Protein AF-A0A1V5KD71-F1 (afdb_monomer_lite)

Foldseek 3Di:
DVVLQVVCVVQLVVCVVVPPDLLCSSVVSCVVVVVVVCVVVVVVVVVVCVVVVVPVVLVDQWDDDPDCPVPDDGDGPPSVVVVVVVVVVVVVVSVLVSVLSSVLSVPPPCNVLSVLCSVLVCLVVVLVVCVVVVVCVPPDPVVVVVSVVVNVVSVVVNVVSVVVVVVVPPPDD

Secondary structure (DSSP, 8-state):
-HHHHHHTHHHHHHHHHTT--GGGTTHHHHHHHHHHHHHHHHHHHHHHHHHTTGGGGGT-SB---SS--TT---PBP-HHHHHHHHHHHHHHHHHHHHHHHHHHHT-GGGHHHHHHHHHHHHHHHHHHHHHHTTTTTTS-HHHHHHHHHHHHHHHHHHHHHHHHHHHHTS---

Structure (mmCIF, N/CA/C/O backbone):
data_AF-A0A1V5KD71-F1
#
_entry.id   AF-A0A1V5KD71-F1
#
loop_
_atom_site.group_PDB
_atom_site.id
_atom_site.type_symbol
_atom_site.label_atom_id
_atom_site.label_alt_id
_atom_site.label_comp_id
_atom_site.label_asym_id
_atom_site.label_entity_id
_atom_site.label_seq_id
_atom_site.pdbx_PDB_ins_code
_atom_site.Cartn_x
_atom_site.Cartn_y
_atom_site.Cartn_z
_atom_site.occupancy
_atom_site.B_iso_or_equiv
_atom_site.auth_seq_id
_atom_site.auth_comp_id
_atom_site.auth_asym_id
_atom_site.auth_atom_id
_atom_site.pdbx_PDB_model_num
ATOM 1 N N . MET A 1 1 ? 7.264 -4.092 -1.557 1.00 57.47 1 MET A N 1
ATOM 2 C CA . MET A 1 1 ? 6.473 -4.127 -2.808 1.00 57.47 1 MET A CA 1
ATOM 3 C C . MET A 1 1 ? 7.300 -3.727 -4.033 1.00 57.47 1 MET A C 1
ATOM 5 O O . MET A 1 1 ? 7.241 -4.463 -5.004 1.00 57.47 1 MET A O 1
ATOM 9 N N . ALA A 1 2 ? 8.135 -2.676 -3.971 1.00 61.03 2 ALA A N 1
ATOM 10 C CA . ALA A 1 2 ? 9.065 -2.309 -5.056 1.00 61.03 2 ALA A CA 1
ATOM 11 C C . ALA A 1 2 ? 9.905 -3.493 -5.588 1.00 61.03 2 ALA A C 1
ATOM 13 O O . ALA A 1 2 ? 9.909 -3.753 -6.786 1.00 61.03 2 ALA A O 1
ATOM 14 N N . TYR A 1 3 ? 10.512 -4.288 -4.694 1.00 64.06 3 TYR A N 1
ATOM 15 C CA . TYR A 1 3 ? 11.230 -5.513 -5.074 1.00 64.06 3 TYR A CA 1
ATOM 16 C C . TYR A 1 3 ? 10.337 -6.539 -5.795 1.00 64.06 3 TYR A C 1
ATOM 18 O O . TYR A 1 3 ? 10.731 -7.086 -6.813 1.00 64.06 3 TYR A O 1
ATOM 26 N N . GLY A 1 4 ? 9.107 -6.759 -5.316 1.00 63.59 4 GLY A N 1
ATOM 27 C CA . GLY A 1 4 ? 8.163 -7.691 -5.942 1.00 63.59 4 GLY A CA 1
ATOM 28 C C . GLY A 1 4 ? 7.724 -7.254 -7.342 1.00 63.59 4 GLY A C 1
ATOM 29 O O . GLY A 1 4 ? 7.540 -8.094 -8.215 1.00 63.59 4 GLY A O 1
ATOM 30 N N . MET A 1 5 ? 7.606 -5.946 -7.585 1.00 66.38 5 MET A N 1
ATOM 31 C CA . MET A 1 5 ? 7.292 -5.436 -8.922 1.00 66.38 5 MET A CA 1
ATOM 32 C C . MET A 1 5 ? 8.463 -5.558 -9.898 1.00 66.38 5 MET A C 1
ATOM 34 O O . MET A 1 5 ? 8.219 -5.843 -11.065 1.00 66.38 5 MET A O 1
ATOM 38 N N . SER A 1 6 ? 9.703 -5.395 -9.423 1.00 67.69 6 SER A N 1
ATOM 39 C CA . SER A 1 6 ? 10.912 -5.618 -10.227 1.00 67.69 6 SER A CA 1
ATOM 40 C C . SER A 1 6 ? 11.144 -7.110 -10.503 1.00 67.69 6 SER A C 1
ATOM 42 O O . SER A 1 6 ? 11.369 -7.505 -11.641 1.00 67.69 6 SER A O 1
ATOM 44 N N . ALA A 1 7 ? 10.977 -7.975 -9.499 1.00 68.62 7 ALA A N 1
ATOM 45 C CA . ALA A 1 7 ? 11.096 -9.425 -9.662 1.00 68.62 7 ALA A CA 1
ATOM 46 C C . ALA A 1 7 ? 9.993 -10.030 -10.558 1.00 68.62 7 ALA A C 1
ATOM 48 O O . ALA A 1 7 ? 10.181 -11.099 -11.133 1.00 68.62 7 ALA A O 1
ATOM 49 N N . GLY A 1 8 ? 8.846 -9.354 -10.692 1.00 64.19 8 GLY A N 1
ATOM 50 C CA . GLY A 1 8 ? 7.729 -9.762 -11.550 1.00 64.19 8 GLY A CA 1
ATOM 51 C C . GLY A 1 8 ? 7.883 -9.401 -13.034 1.00 64.19 8 GLY A C 1
ATOM 52 O O . GLY A 1 8 ? 6.997 -9.721 -13.827 1.00 64.19 8 GLY A O 1
ATOM 53 N N . GLU A 1 9 ? 8.976 -8.753 -13.438 1.00 70.31 9 GLU A N 1
ATOM 54 C CA . GLU A 1 9 ? 9.219 -8.334 -14.825 1.00 70.31 9 GLU A CA 1
ATOM 55 C C . GLU A 1 9 ? 9.176 -9.484 -15.862 1.00 70.31 9 GLU A C 1
ATOM 57 O O . GLU A 1 9 ? 8.546 -9.299 -16.908 1.00 70.31 9 GLU A O 1
ATOM 62 N N . PRO A 1 10 ? 9.675 -10.709 -15.581 1.00 76.06 10 PRO A N 1
ATOM 63 C CA . PRO A 1 10 ? 9.546 -11.850 -16.499 1.00 76.06 10 PRO A CA 1
ATOM 64 C C . PRO A 1 10 ? 8.090 -12.241 -16.811 1.00 76.06 10 PRO A C 1
ATOM 66 O O . PRO A 1 10 ? 7.789 -12.741 -17.900 1.00 76.06 10 PRO A O 1
ATOM 69 N N . ILE A 1 11 ? 7.168 -11.989 -15.874 1.00 68.00 11 ILE A N 1
ATOM 70 C CA . ILE A 1 11 ? 5.732 -12.260 -16.038 1.00 68.00 11 ILE A CA 1
ATOM 71 C C . ILE A 1 11 ? 5.119 -11.248 -17.016 1.00 68.00 11 ILE A C 1
ATOM 73 O O . ILE A 1 11 ? 4.325 -11.623 -17.877 1.00 68.00 11 ILE A O 1
ATOM 77 N N . SER A 1 12 ? 5.542 -9.983 -16.935 1.00 65.00 12 SER A N 1
ATOM 78 C CA . SER A 1 12 ? 5.122 -8.917 -17.856 1.00 65.00 12 SER A CA 1
ATOM 79 C C . SER A 1 12 ? 5.592 -9.184 -19.294 1.00 65.00 12 SER A C 1
ATOM 81 O O . SER A 1 12 ? 4.809 -9.094 -20.242 1.00 65.00 12 SER A O 1
ATOM 83 N N . VAL A 1 13 ? 6.849 -9.616 -19.459 1.00 68.75 13 VAL A N 1
ATOM 84 C CA . VAL A 1 13 ? 7.425 -9.989 -20.767 1.00 68.75 13 VAL A CA 1
ATOM 85 C C . VAL A 1 13 ? 6.713 -11.203 -21.370 1.00 68.75 13 VAL A C 1
ATOM 87 O O . VAL A 1 13 ? 6.451 -11.246 -22.573 1.00 68.75 13 VAL A O 1
ATOM 90 N N . SER A 1 14 ? 6.341 -12.176 -20.537 1.00 69.94 14 SER A N 1
ATOM 91 C CA . SER A 1 14 ? 5.562 -13.333 -20.985 1.00 69.94 14 SER A CA 1
ATOM 92 C C . SER A 1 14 ? 4.157 -12.923 -21.435 1.00 69.94 14 SER A C 1
ATOM 94 O O . SER A 1 14 ? 3.706 -13.369 -22.485 1.00 69.94 14 SER A O 1
ATOM 96 N N . ALA A 1 15 ? 3.487 -12.022 -20.710 1.00 65.50 15 ALA A N 1
ATOM 97 C CA . ALA A 1 15 ? 2.169 -11.511 -21.091 1.00 65.50 15 ALA A CA 1
ATOM 98 C C . ALA A 1 15 ? 2.187 -10.768 -22.443 1.00 65.50 15 ALA A C 1
ATOM 100 O O . ALA A 1 15 ? 1.285 -10.970 -23.257 1.00 65.50 1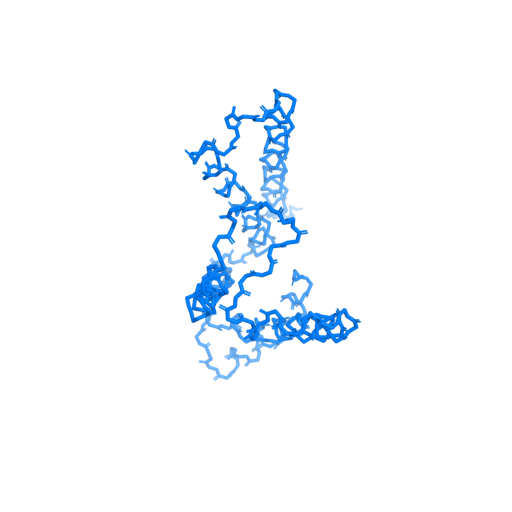5 ALA A O 1
ATOM 101 N N . LEU A 1 16 ? 3.238 -9.984 -22.723 1.00 66.75 16 LEU A N 1
ATOM 102 C CA . LEU A 1 16 ? 3.465 -9.376 -24.045 1.00 66.75 16 LEU A CA 1
ATOM 103 C C . LEU A 1 16 ? 3.573 -10.432 -25.151 1.00 66.75 16 LEU A C 1
ATOM 105 O O . LEU A 1 16 ? 2.964 -10.291 -26.209 1.00 66.75 16 LEU A O 1
ATOM 109 N N . LYS A 1 17 ? 4.316 -11.515 -24.893 1.00 68.06 17 LYS A N 1
ATOM 110 C CA . LYS A 1 17 ? 4.528 -12.603 -25.859 1.00 68.06 17 LYS A CA 1
ATOM 111 C C . LYS A 1 17 ? 3.235 -13.347 -26.219 1.00 68.06 17 LYS A C 1
ATOM 113 O O . LYS A 1 17 ? 3.118 -13.839 -27.336 1.00 68.06 17 LYS A O 1
ATOM 118 N N . TYR A 1 18 ? 2.265 -13.396 -25.305 1.00 72.25 18 TYR A N 1
ATOM 119 C CA . TYR A 1 18 ? 0.944 -13.999 -25.527 1.00 72.25 18 TYR A CA 1
ATOM 120 C C . TYR A 1 18 ? -0.119 -13.004 -26.036 1.00 72.25 18 TYR A C 1
ATOM 122 O O . TYR A 1 18 ? -1.299 -13.344 -26.080 1.00 72.25 18 TYR A O 1
ATOM 130 N N . GLY A 1 19 ? 0.277 -11.793 -26.452 1.00 66.31 19 GLY A N 1
ATOM 131 C CA . GLY A 1 19 ? -0.613 -10.837 -27.121 1.00 66.31 19 GLY A CA 1
ATOM 132 C C . GLY A 1 19 ? -1.386 -9.897 -26.192 1.00 66.31 19 GLY A C 1
ATOM 133 O O . GLY A 1 19 ? -2.351 -9.270 -26.629 1.00 66.31 19 GLY A O 1
ATOM 134 N N . ALA A 1 20 ? -0.988 -9.763 -24.922 1.00 62.94 20 ALA A N 1
ATOM 135 C CA . ALA A 1 20 ? -1.567 -8.743 -24.051 1.00 62.94 20 ALA A CA 1
ATOM 136 C C . ALA A 1 20 ? -1.190 -7.336 -24.547 1.00 62.94 20 ALA A C 1
ATOM 138 O O . ALA A 1 20 ? -0.028 -7.058 -24.843 1.00 62.94 20 ALA A O 1
ATOM 139 N N . ASN A 1 21 ? -2.172 -6.432 -24.606 1.00 60.59 21 ASN A N 1
ATOM 140 C CA . ASN A 1 21 ? -1.938 -5.034 -24.971 1.00 60.59 21 ASN A CA 1
ATOM 141 C C . ASN A 1 21 ? -0.932 -4.404 -23.988 1.00 60.59 21 ASN A C 1
ATOM 143 O O . ASN A 1 21 ? -1.029 -4.657 -22.786 1.00 60.59 21 ASN A O 1
ATOM 147 N N . GLY A 1 22 ? 0.008 -3.583 -24.472 1.00 61.16 22 GLY A N 1
ATOM 148 C CA . GLY A 1 22 ? 1.172 -3.113 -23.700 1.00 61.16 22 GLY A CA 1
ATOM 149 C C . GLY A 1 22 ? 0.830 -2.479 -22.345 1.00 61.16 22 GLY A C 1
ATOM 150 O O . GLY A 1 22 ? 1.569 -2.653 -21.379 1.00 61.16 22 GLY A O 1
ATOM 151 N N . ILE A 1 23 ? -0.346 -1.857 -22.248 1.00 60.56 23 ILE A N 1
ATOM 152 C CA . ILE A 1 23 ? -0.887 -1.203 -21.047 1.00 60.56 23 ILE A CA 1
ATOM 153 C C . ILE A 1 23 ? -1.251 -2.216 -19.938 1.00 60.56 23 ILE A C 1
ATOM 155 O O . ILE A 1 23 ? -1.151 -1.920 -18.749 1.00 60.56 23 ILE A O 1
ATOM 159 N N . TRP A 1 24 ? -1.651 -3.438 -20.303 1.00 64.12 24 TRP A N 1
ATOM 160 C CA . TRP A 1 24 ? -2.158 -4.457 -19.370 1.00 64.12 24 TRP A CA 1
ATOM 161 C C . TRP A 1 24 ? -1.088 -5.422 -18.855 1.00 64.12 24 TRP A C 1
ATOM 163 O O . TRP A 1 24 ? -1.345 -6.223 -17.957 1.00 64.12 24 TRP A O 1
ATOM 173 N N . THR A 1 25 ? 0.122 -5.342 -19.396 1.00 64.75 25 THR A N 1
ATOM 174 C CA . THR A 1 25 ? 1.222 -6.289 -19.140 1.00 64.75 25 THR A CA 1
ATOM 175 C C . THR A 1 25 ? 1.734 -6.240 -17.703 1.00 64.75 25 THR A C 1
ATOM 177 O O . THR A 1 25 ? 2.245 -7.228 -17.181 1.00 64.75 25 THR A O 1
ATOM 180 N N . GLY A 1 26 ? 1.502 -5.122 -17.014 1.00 65.94 26 GLY A N 1
ATOM 181 C CA . GLY A 1 26 ? 1.793 -4.979 -15.596 1.00 65.94 26 GLY A CA 1
ATOM 182 C C . GLY A 1 26 ? 0.712 -5.526 -14.650 1.00 65.94 26 GLY A C 1
ATOM 183 O O . GLY A 1 26 ? 0.979 -5.666 -13.460 1.00 65.94 26 GLY A O 1
ATOM 184 N N . LEU A 1 27 ? -0.494 -5.877 -15.105 1.00 71.44 27 LEU A N 1
ATOM 185 C CA . LEU A 1 27 ? -1.516 -6.429 -14.199 1.00 71.44 27 LEU A CA 1
ATOM 186 C C . LEU A 1 27 ? -1.176 -7.829 -13.652 1.00 71.44 27 LEU A C 1
ATOM 188 O O . LEU A 1 27 ? -1.373 -8.054 -12.456 1.00 71.44 27 LEU A O 1
ATOM 192 N N . PRO A 1 28 ? -0.620 -8.765 -14.446 1.00 73.38 28 PRO A N 1
ATOM 193 C CA . PRO A 1 28 ? -0.255 -10.093 -13.957 1.00 73.38 28 PRO A CA 1
ATOM 194 C C . PRO A 1 28 ? 0.763 -10.086 -12.806 1.00 73.38 28 PRO A C 1
ATOM 196 O O . PRO A 1 28 ? 0.632 -10.888 -11.880 1.00 73.38 28 PRO A O 1
ATOM 199 N N . LYS A 1 29 ? 1.738 -9.158 -12.799 1.00 73.50 29 LYS A N 1
ATOM 200 C CA . LYS A 1 29 ? 2.694 -9.030 -11.677 1.00 73.50 29 LYS A CA 1
ATOM 201 C C . LYS A 1 29 ? 1.991 -8.650 -10.369 1.00 73.50 29 LYS A C 1
ATOM 203 O O . LYS A 1 29 ? 2.370 -9.151 -9.312 1.00 73.50 29 LYS A O 1
ATOM 208 N N . LEU A 1 30 ? 0.947 -7.815 -10.431 1.00 75.19 30 LEU A N 1
ATOM 209 C CA . LEU A 1 30 ? 0.195 -7.402 -9.245 1.00 75.19 30 LEU A CA 1
ATOM 210 C C . LEU A 1 30 ? -0.500 -8.590 -8.584 1.00 75.19 30 LEU A C 1
ATOM 212 O O . LEU A 1 30 ? -0.464 -8.687 -7.364 1.00 75.19 30 LEU A O 1
ATOM 216 N N . ILE A 1 31 ? -1.065 -9.519 -9.363 1.00 79.62 31 ILE A N 1
ATOM 217 C CA . ILE A 1 31 ? -1.765 -10.694 -8.820 1.00 79.62 31 ILE A CA 1
ATOM 218 C C . ILE A 1 31 ? -0.825 -11.507 -7.926 1.00 79.62 31 ILE A C 1
ATOM 220 O O . ILE A 1 31 ? -1.173 -11.818 -6.792 1.00 79.62 31 ILE A O 1
ATOM 224 N N . VAL A 1 32 ? 0.385 -11.805 -8.405 1.00 78.12 32 VAL A N 1
ATOM 225 C CA . VAL A 1 32 ? 1.353 -12.634 -7.669 1.00 78.12 32 VAL A CA 1
ATOM 226 C C . VAL A 1 32 ? 1.892 -11.907 -6.436 1.00 78.12 32 VAL A C 1
ATOM 228 O O . VAL A 1 32 ? 1.928 -12.472 -5.342 1.00 78.12 32 VAL A O 1
ATOM 231 N N . VAL A 1 33 ? 2.276 -10.636 -6.585 1.00 79.88 33 VAL A N 1
ATOM 232 C CA . VAL A 1 33 ? 2.835 -9.837 -5.482 1.00 79.88 33 VAL A CA 1
ATOM 233 C C . VAL A 1 33 ? 1.795 -9.601 -4.386 1.00 79.88 33 VAL A C 1
ATOM 235 O O . VAL A 1 33 ? 2.106 -9.714 -3.198 1.00 79.88 33 VAL A O 1
ATOM 238 N N . LEU A 1 34 ? 0.555 -9.293 -4.770 1.00 79.75 34 LEU A N 1
ATOM 239 C CA . LEU A 1 34 ? -0.530 -9.029 -3.829 1.00 79.75 34 LEU A CA 1
ATOM 240 C C . LEU A 1 34 ? -1.042 -10.321 -3.197 1.00 79.75 34 LEU A C 1
ATOM 242 O O . LEU A 1 34 ? -1.321 -10.310 -2.002 1.00 79.75 34 LEU A O 1
ATOM 246 N N . ALA A 1 35 ? -1.076 -11.438 -3.931 1.00 81.88 35 ALA A N 1
ATOM 247 C CA . ALA A 1 35 ? -1.378 -12.744 -3.353 1.00 81.88 35 ALA A CA 1
ATOM 248 C C . ALA A 1 35 ? -0.360 -13.124 -2.269 1.00 81.88 35 ALA A C 1
ATOM 250 O O . ALA A 1 35 ? -0.771 -13.503 -1.178 1.00 81.88 35 ALA A O 1
ATOM 251 N N . GLY A 1 36 ? 0.945 -12.946 -2.511 1.00 82.19 36 GLY A N 1
ATOM 252 C CA . GLY A 1 36 ? 1.978 -13.233 -1.506 1.00 82.19 36 GLY A CA 1
ATOM 253 C C . GLY A 1 36 ? 1.901 -12.333 -0.262 1.00 82.19 36 GLY A C 1
ATOM 254 O O . GLY A 1 36 ? 2.078 -12.795 0.871 1.00 82.19 36 GLY A O 1
ATOM 255 N N . GLY A 1 37 ? 1.594 -11.045 -0.455 1.00 81.56 37 GLY A N 1
ATOM 256 C CA . GLY A 1 37 ? 1.337 -10.122 0.655 1.00 81.56 37 GLY A CA 1
ATOM 257 C C . GLY A 1 37 ? 0.083 -10.505 1.445 1.00 81.56 37 GLY A C 1
ATOM 258 O O . GLY A 1 37 ? 0.110 -10.544 2.677 1.00 81.56 37 GLY A O 1
ATOM 259 N N . PHE A 1 38 ? -0.993 -10.850 0.736 1.00 85.44 38 PHE A N 1
ATOM 260 C CA . PHE A 1 38 ? -2.248 -11.297 1.326 1.00 85.44 38 PHE A CA 1
ATOM 261 C C . PHE A 1 38 ? -2.071 -12.587 2.121 1.00 85.44 38 PHE A C 1
ATOM 263 O O . PHE A 1 38 ? -2.486 -12.617 3.270 1.00 85.44 38 PHE A O 1
ATOM 270 N N . THR A 1 39 ? -1.441 -13.629 1.573 1.00 86.56 39 THR A N 1
ATOM 271 C CA . THR A 1 39 ? -1.293 -14.919 2.265 1.00 86.56 39 THR A CA 1
ATOM 272 C C . THR A 1 39 ? -0.515 -14.769 3.562 1.00 86.56 39 THR A C 1
ATOM 274 O O . THR A 1 39 ? -0.947 -15.270 4.596 1.00 86.56 39 THR A O 1
ATOM 277 N N . THR A 1 40 ? 0.594 -14.029 3.540 1.00 86.69 40 THR A N 1
ATOM 278 C CA . THR A 1 40 ? 1.419 -13.812 4.736 1.00 86.69 40 THR A CA 1
ATOM 279 C C . THR A 1 40 ? 0.644 -13.045 5.805 1.00 86.69 40 THR A C 1
ATOM 281 O O . THR A 1 40 ? 0.603 -13.461 6.964 1.00 86.69 40 THR A O 1
ATOM 284 N N . ASN A 1 41 ? -0.028 -11.957 5.415 1.00 86.44 41 ASN A N 1
ATOM 285 C CA . ASN A 1 41 ? -0.811 -11.149 6.344 1.00 86.44 41 ASN A CA 1
ATOM 286 C C . ASN A 1 41 ? -2.043 -11.906 6.862 1.00 86.44 41 ASN A C 1
ATOM 288 O O . ASN A 1 41 ? -2.336 -11.869 8.050 1.00 86.44 41 ASN A O 1
ATOM 292 N N . PHE A 1 42 ? -2.735 -12.642 5.993 1.00 87.94 42 PHE A N 1
ATOM 293 C CA . PHE A 1 42 ? -3.905 -13.442 6.338 1.00 87.94 42 PHE A CA 1
ATOM 294 C C . PHE A 1 42 ? -3.551 -14.543 7.332 1.00 87.94 42 PHE A C 1
ATOM 296 O O . PHE A 1 42 ? -4.219 -14.664 8.355 1.00 87.94 42 PHE A O 1
ATOM 303 N N . LEU A 1 43 ? -2.481 -15.304 7.083 1.00 90.81 43 LEU A N 1
ATOM 304 C CA . LEU A 1 43 ? -2.028 -16.352 7.998 1.00 90.81 43 LEU A CA 1
ATOM 305 C C . LEU A 1 43 ? -1.624 -15.772 9.356 1.00 90.81 43 LEU A C 1
ATOM 307 O O . LEU A 1 43 ? -2.003 -16.316 10.393 1.00 90.81 43 LEU A O 1
ATOM 311 N N . TRP A 1 44 ? -0.908 -14.645 9.362 1.00 89.06 44 TRP A N 1
ATOM 312 C CA . TRP A 1 44 ? -0.501 -13.982 10.597 1.00 89.06 44 TRP A CA 1
ATOM 313 C C . TRP A 1 44 ? -1.691 -13.425 11.388 1.00 89.06 44 TRP A C 1
ATOM 315 O O . TRP A 1 44 ? -1.821 -13.681 12.587 1.00 89.06 44 TRP A O 1
ATOM 325 N N . CYS A 1 45 ? -2.599 -12.709 10.723 1.00 86.31 45 CYS A N 1
ATOM 326 C CA . CYS A 1 45 ? -3.822 -12.203 11.336 1.00 86.31 45 CYS A CA 1
ATOM 327 C C . CYS A 1 45 ? -4.699 -13.346 11.850 1.00 86.31 45 CYS A C 1
ATOM 329 O O . CYS A 1 45 ? -5.184 -13.265 12.974 1.00 86.31 45 CYS A O 1
ATOM 331 N N . LEU A 1 46 ? -4.867 -14.425 11.080 1.00 87.88 46 LEU A N 1
ATOM 332 C CA . LEU A 1 46 ? -5.640 -15.597 11.490 1.00 87.88 46 LEU A CA 1
ATOM 333 C C . LEU A 1 46 ? -5.025 -16.265 12.724 1.00 87.88 46 LEU A C 1
ATOM 335 O O . LEU A 1 46 ? -5.743 -16.583 13.672 1.00 87.88 46 LEU A O 1
ATOM 339 N N . TYR A 1 47 ? -3.701 -16.410 12.755 1.00 90.12 47 TYR A N 1
ATOM 340 C CA . TYR A 1 47 ? -2.985 -16.901 13.928 1.00 90.12 47 TYR A CA 1
ATOM 341 C C . TYR A 1 47 ? -3.225 -16.013 15.161 1.00 90.12 47 TYR A C 1
ATOM 343 O O . TYR A 1 47 ? -3.563 -16.526 16.230 1.00 90.12 47 TYR A O 1
ATOM 351 N N . LEU A 1 48 ? -3.128 -14.686 15.026 1.00 85.75 48 LEU A N 1
ATOM 352 C CA . LEU A 1 48 ? -3.404 -13.749 16.122 1.00 85.75 48 LEU A CA 1
ATOM 353 C C . LEU A 1 48 ? -4.872 -13.776 16.570 1.00 85.75 48 LEU A C 1
ATOM 355 O O . LEU A 1 48 ? -5.146 -13.685 17.766 1.00 85.75 48 LEU A O 1
ATOM 359 N N . LEU A 1 49 ? -5.810 -13.930 15.637 1.00 85.94 49 LEU A N 1
ATOM 360 C CA . LEU A 1 49 ? -7.246 -14.039 15.906 1.00 85.94 49 LEU A CA 1
ATOM 361 C C . LEU A 1 49 ? -7.579 -15.299 16.709 1.00 85.94 49 LEU A C 1
ATOM 363 O O . LEU A 1 49 ? -8.356 -15.241 17.667 1.00 85.94 49 LEU A O 1
ATOM 367 N N . LEU A 1 50 ? -6.956 -16.423 16.348 1.00 86.81 50 LEU A N 1
ATOM 368 C CA . LEU A 1 50 ? -7.083 -17.690 17.064 1.00 86.81 50 LEU A CA 1
ATOM 369 C C . LEU A 1 50 ? -6.433 -17.611 18.450 1.00 86.81 50 LEU A C 1
ATOM 371 O O . LEU A 1 50 ? -7.065 -17.968 19.445 1.00 86.81 50 LEU A O 1
ATOM 375 N N . LYS A 1 51 ? -5.206 -17.082 18.537 1.00 88.12 51 LYS A N 1
ATOM 376 C CA . LYS A 1 51 ? -4.458 -16.948 19.796 1.00 88.12 51 LYS A CA 1
ATOM 377 C C . LYS A 1 51 ? -5.174 -16.046 20.806 1.00 88.12 51 LYS A C 1
ATOM 379 O O . LYS A 1 51 ? -5.252 -16.396 21.980 1.00 88.12 51 LYS A O 1
ATOM 384 N N . ASN A 1 52 ? -5.720 -14.917 20.356 1.00 85.38 52 ASN A N 1
ATOM 385 C CA . ASN A 1 52 ? -6.410 -13.959 21.224 1.00 85.38 52 ASN A CA 1
ATOM 386 C C . ASN A 1 52 ? -7.900 -14.287 21.434 1.00 85.38 52 ASN A C 1
ATOM 388 O O . ASN A 1 52 ? -8.576 -13.577 22.174 1.00 85.38 52 ASN A O 1
ATOM 392 N N . LYS A 1 53 ? -8.428 -15.348 20.799 1.00 80.88 53 LYS A N 1
ATOM 393 C CA . LYS A 1 53 ? -9.852 -15.740 20.848 1.00 80.88 53 LYS A CA 1
ATOM 394 C C . LYS A 1 53 ? -10.813 -14.597 20.479 1.00 80.88 53 LYS A C 1
ATOM 396 O O . LYS A 1 53 ? -11.962 -14.568 20.918 1.00 80.88 53 LYS A O 1
ATOM 401 N N . THR A 1 54 ? -10.365 -13.663 19.642 1.00 77.56 54 THR A N 1
ATOM 402 C CA . THR A 1 54 ? -11.141 -12.484 19.228 1.00 77.56 54 THR A CA 1
ATOM 403 C C . THR A 1 54 ? -11.997 -12.735 17.986 1.00 77.56 54 THR A C 1
ATOM 405 O O . THR A 1 54 ? -12.740 -11.849 17.577 1.00 77.56 54 THR A O 1
ATOM 408 N N . LEU A 1 55 ? -11.998 -13.956 17.430 1.00 73.31 55 LEU A N 1
ATOM 409 C CA . LEU A 1 55 ? -12.874 -14.351 16.312 1.00 73.31 55 LEU A CA 1
ATOM 410 C C . LEU A 1 55 ? -14.355 -14.047 16.572 1.00 73.31 55 LEU A C 1
ATOM 412 O O . LEU A 1 55 ? -15.080 -13.668 15.654 1.00 73.31 55 LEU A O 1
ATOM 416 N N . HIS A 1 56 ? -14.795 -14.139 17.830 1.00 68.62 56 HIS A N 1
ATOM 417 C CA . HIS A 1 56 ? -16.173 -13.833 18.204 1.00 68.62 56 HIS A CA 1
ATOM 418 C C . HIS A 1 56 ? -16.573 -12.378 17.896 1.00 68.62 56 HIS A C 1
ATOM 420 O O . HIS A 1 56 ? -17.747 -12.122 17.637 1.00 68.62 56 HIS A O 1
ATOM 426 N N . GLN A 1 57 ? -15.621 -11.437 17.843 1.00 69.69 57 GLN A N 1
ATOM 427 C CA . GLN A 1 57 ? -15.882 -10.024 17.535 1.00 69.69 57 GLN A CA 1
ATOM 428 C C . GLN A 1 57 ? -16.408 -9.815 16.106 1.00 69.69 57 GLN A C 1
ATOM 430 O O . GLN A 1 57 ? -17.188 -8.897 15.880 1.00 69.69 57 GLN A O 1
ATOM 435 N N . TYR A 1 58 ? -16.080 -10.707 15.164 1.00 66.56 58 TYR A N 1
ATOM 436 C CA . TYR A 1 58 ? -16.604 -10.659 13.790 1.00 66.56 58 TYR A CA 1
ATOM 437 C C . TYR A 1 58 ? -18.042 -11.181 13.677 1.00 66.56 58 TYR A C 1
ATOM 439 O O . TYR A 1 58 ? -18.739 -10.890 12.707 1.00 66.56 58 TYR A O 1
ATOM 447 N N . THR A 1 59 ? -18.496 -11.947 14.671 1.00 67.19 59 THR A N 1
ATOM 448 C CA . THR A 1 59 ? -19.848 -12.527 14.726 1.00 67.19 59 THR A CA 1
ATOM 449 C C . THR A 1 59 ? -20.747 -11.866 15.769 1.00 67.19 59 THR A C 1
ATOM 451 O O . THR A 1 59 ? -21.961 -12.087 15.768 1.00 67.19 59 THR A O 1
ATOM 454 N N . SER A 1 60 ? -20.169 -11.065 16.668 1.00 66.31 60 SER A N 1
ATOM 455 C CA . SER A 1 60 ? -20.906 -10.407 17.738 1.00 66.31 60 SER A CA 1
ATOM 456 C C . SER A 1 60 ? -21.834 -9.354 17.148 1.00 66.31 60 SER A C 1
ATOM 458 O O . SER A 1 60 ? -21.405 -8.381 16.533 1.00 66.31 60 SER A O 1
ATOM 460 N N . LYS A 1 61 ? -23.138 -9.540 17.358 1.00 59.22 61 LYS A N 1
ATOM 461 C CA . LYS A 1 61 ? -24.172 -8.584 16.937 1.00 59.22 61 LYS A CA 1
ATOM 462 C C . LYS A 1 61 ? -24.217 -7.341 17.834 1.00 59.22 61 LYS A C 1
ATOM 464 O O . LYS A 1 61 ? -24.915 -6.389 17.493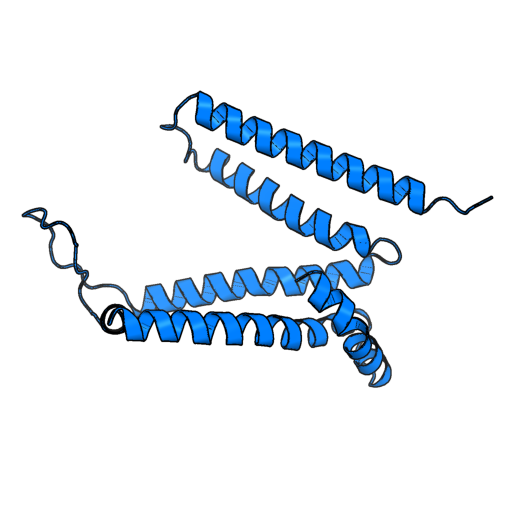 1.00 59.22 61 LYS A O 1
ATOM 469 N N . TYR A 1 62 ? -23.482 -7.352 18.947 1.00 60.59 62 TYR A N 1
ATOM 470 C CA . TYR A 1 62 ? -23.486 -6.320 19.976 1.00 60.59 62 TYR A CA 1
ATOM 471 C C . TYR A 1 62 ? -22.067 -5.828 20.259 1.00 60.59 62 TYR A C 1
ATOM 473 O O . TYR A 1 62 ? -21.124 -6.619 20.348 1.00 60.59 62 TYR A O 1
ATOM 481 N N . GLU A 1 63 ? -21.921 -4.515 20.397 1.00 59.41 63 GLU A N 1
ATOM 482 C CA . GLU A 1 63 ? -20.647 -3.883 20.724 1.00 59.41 63 GLU A CA 1
ATOM 483 C C . GLU A 1 63 ? -20.302 -4.163 22.192 1.00 59.41 63 GLU A C 1
ATOM 485 O O . GLU A 1 63 ? -21.069 -3.827 23.097 1.00 59.41 63 GLU A O 1
ATOM 490 N N . ARG A 1 64 ? -19.163 -4.819 22.446 1.00 58.53 64 ARG A N 1
ATOM 491 C CA . ARG A 1 64 ? -18.639 -4.981 23.806 1.00 58.53 64 ARG A CA 1
ATOM 492 C C . ARG A 1 64 ? -17.772 -3.768 24.113 1.00 58.53 64 ARG A C 1
ATOM 494 O O . ARG A 1 64 ? -16.607 -3.734 23.739 1.00 58.53 64 ARG A O 1
ATOM 501 N N . THR A 1 65 ? -18.341 -2.770 24.776 1.00 53.53 65 THR A N 1
ATOM 502 C CA . THR A 1 65 ? -17.573 -1.627 25.279 1.00 53.53 65 THR A CA 1
ATOM 503 C C . THR A 1 65 ? -16.667 -2.115 26.415 1.00 53.53 65 THR A C 1
ATOM 505 O O . THR A 1 65 ? -17.159 -2.610 27.427 1.00 53.53 65 THR A O 1
ATOM 508 N N . GLU A 1 66 ? -15.344 -2.020 26.255 1.00 52.62 66 GLU A N 1
ATOM 509 C CA . GLU A 1 66 ? -14.371 -2.454 27.277 1.00 52.62 66 GLU A CA 1
ATOM 510 C C . GLU A 1 66 ? -14.361 -1.549 28.526 1.00 52.62 66 GLU A C 1
ATOM 512 O O . GLU A 1 66 ? -13.860 -1.942 29.576 1.00 52.62 66 GLU A O 1
ATOM 517 N N . ALA A 1 67 ? -14.996 -0.375 28.452 1.00 46.44 67 ALA A N 1
ATOM 518 C CA . ALA A 1 67 ? -15.265 0.491 29.593 1.00 46.44 67 ALA A CA 1
ATOM 519 C C . ALA A 1 67 ? -16.779 0.520 29.879 1.00 4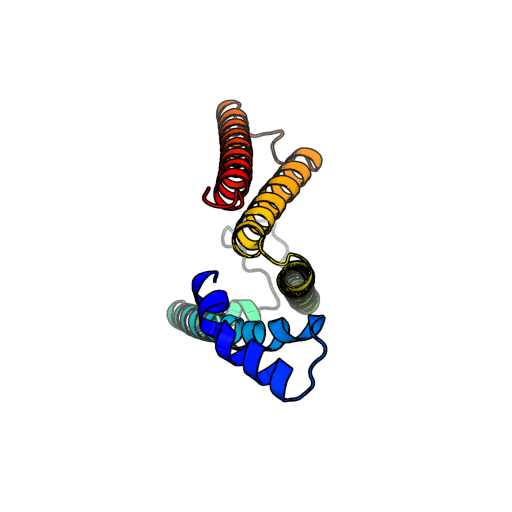6.44 67 ALA A C 1
ATOM 521 O O . ALA A 1 67 ? -17.539 1.004 29.035 1.00 46.44 67 ALA A O 1
ATOM 522 N N . PRO A 1 68 ? -17.255 0.045 31.046 1.00 44.12 68 PRO A N 1
ATOM 523 C CA . PRO A 1 68 ? -18.663 0.115 31.405 1.00 44.12 68 PRO A CA 1
ATOM 524 C C . PRO A 1 68 ? -19.008 1.556 31.803 1.00 44.12 68 PRO A C 1
ATOM 526 O O . PRO A 1 68 ? -19.105 1.897 32.982 1.00 44.12 68 PRO A O 1
ATOM 529 N N . THR A 1 69 ? -19.195 2.442 30.826 1.00 48.25 69 THR A N 1
ATOM 530 C CA . THR A 1 69 ? -19.922 3.686 31.073 1.00 48.25 69 THR A CA 1
ATOM 531 C C . THR A 1 69 ? -21.383 3.300 31.287 1.00 48.25 69 THR A C 1
ATOM 533 O O . THR A 1 69 ? -22.021 2.710 30.419 1.00 48.25 69 THR A O 1
ATOM 536 N N . LYS A 1 70 ? -21.910 3.592 32.483 1.00 47.53 70 LYS A N 1
ATOM 537 C CA . LYS A 1 70 ? -23.217 3.148 33.015 1.00 47.53 70 LYS A CA 1
ATOM 538 C C . LYS A 1 70 ? -24.459 3.460 32.144 1.00 47.53 70 LYS A C 1
ATOM 540 O O . LYS A 1 70 ? -25.559 3.119 32.550 1.00 47.53 70 LYS A O 1
ATOM 545 N N . ASN A 1 71 ? -24.297 4.055 30.959 1.00 45.69 71 ASN A N 1
ATOM 546 C CA . ASN A 1 71 ? -25.361 4.436 30.026 1.00 45.69 71 ASN A CA 1
ATOM 547 C C . ASN A 1 71 ? -25.146 3.952 28.574 1.00 45.69 71 ASN A C 1
ATOM 549 O O . ASN A 1 71 ? -25.877 4.385 27.680 1.00 45.69 71 ASN A O 1
ATOM 553 N N . ALA A 1 72 ? -24.174 3.076 28.293 1.00 49.00 72 ALA A N 1
ATOM 554 C CA . ALA A 1 72 ? -23.974 2.559 26.939 1.00 49.00 72 ALA A CA 1
ATOM 555 C C . ALA A 1 72 ? -25.091 1.561 26.570 1.00 49.00 72 ALA A C 1
ATOM 557 O O . ALA A 1 72 ? -25.039 0.382 26.919 1.00 4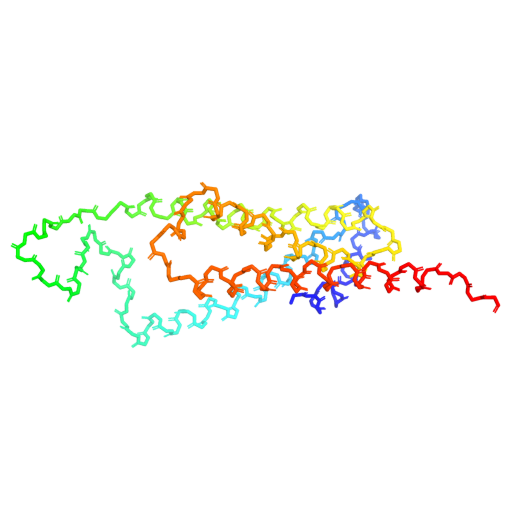9.00 72 ALA A O 1
ATOM 558 N N . LYS A 1 73 ? -26.133 2.033 25.868 1.00 48.44 73 LYS A N 1
ATOM 559 C CA . LYS A 1 73 ? -27.087 1.152 25.177 1.00 48.44 73 LYS A CA 1
ATOM 560 C C . LYS A 1 73 ? -26.280 0.201 24.294 1.00 48.44 73 LYS A C 1
ATOM 562 O O . LYS A 1 73 ? -25.492 0.667 23.479 1.00 48.44 73 LYS A O 1
ATOM 567 N N . SER A 1 74 ? -26.487 -1.107 24.452 1.00 49.34 74 SER A N 1
ATOM 568 C CA . SER A 1 74 ? -25.888 -2.121 23.583 1.00 49.34 74 SER A CA 1
ATOM 569 C C . SER A 1 74 ? -26.345 -1.869 22.145 1.00 49.34 74 SER A C 1
ATOM 571 O O . SER A 1 74 ? -27.460 -2.222 21.756 1.00 49.34 74 SER A O 1
ATOM 573 N N . SER A 1 75 ? -25.521 -1.151 21.385 1.00 60.38 75 SER A N 1
ATOM 574 C CA . SER A 1 75 ? -25.820 -0.804 20.006 1.00 60.38 75 SER A CA 1
ATOM 575 C C . SER A 1 75 ? -25.592 -2.038 19.145 1.00 60.38 75 SER A C 1
ATOM 577 O O . SER A 1 75 ? -24.585 -2.742 19.283 1.00 60.38 75 SER A O 1
ATOM 579 N N . ARG A 1 76 ? -26.559 -2.338 18.276 1.00 62.19 76 ARG A N 1
ATOM 580 C CA . ARG A 1 76 ? -26.420 -3.419 17.305 1.00 62.19 76 ARG A CA 1
ATOM 581 C C . ARG A 1 76 ? -25.350 -3.002 16.307 1.00 62.19 76 ARG A C 1
ATOM 583 O O . ARG A 1 76 ? -25.533 -2.023 15.588 1.00 62.19 76 ARG A O 1
ATOM 590 N N . VAL A 1 77 ? -24.260 -3.756 16.242 1.00 68.62 77 VAL A N 1
ATOM 591 C CA . VAL A 1 77 ? -23.177 -3.471 15.297 1.00 68.62 77 VAL A CA 1
ATOM 592 C C . VAL A 1 77 ? -23.702 -3.742 13.882 1.00 68.62 77 VAL A C 1
ATOM 594 O O . VAL A 1 77 ? -24.179 -4.855 13.618 1.00 68.62 77 VAL A O 1
ATOM 597 N N . PRO A 1 78 ? -23.649 -2.770 12.951 1.00 75.25 78 PRO A N 1
ATOM 598 C CA . PRO A 1 78 ? -24.074 -2.975 11.573 1.00 75.25 78 PRO A CA 1
ATOM 599 C C . PRO A 1 78 ? -23.004 -3.777 10.818 1.00 75.25 78 PRO A C 1
ATOM 601 O O . PRO A 1 78 ? -22.261 -3.246 9.998 1.00 75.25 78 PRO A O 1
ATOM 604 N N . LEU A 1 79 ? -22.924 -5.083 11.101 1.00 76.62 79 LEU A N 1
ATOM 605 C CA . LEU A 1 79 ? -21.908 -5.991 10.556 1.00 76.62 79 LEU A CA 1
ATOM 606 C C . LEU A 1 79 ? -21.845 -5.936 9.024 1.00 76.62 79 LEU A C 1
ATOM 608 O O . LEU A 1 79 ? -20.760 -5.825 8.468 1.00 76.62 79 LEU A O 1
ATOM 612 N N . LEU A 1 80 ? -22.999 -5.942 8.343 1.00 79.44 80 LEU A N 1
ATOM 613 C CA . LEU A 1 80 ? -23.051 -5.867 6.879 1.00 79.44 80 LEU A CA 1
ATOM 614 C C . LEU A 1 80 ? -22.443 -4.563 6.352 1.00 79.44 80 LEU A C 1
ATOM 616 O O . LEU A 1 80 ? -21.653 -4.604 5.417 1.00 79.44 80 LEU A O 1
ATOM 620 N N . ALA A 1 81 ? -22.777 -3.424 6.966 1.00 81.56 81 ALA A N 1
ATOM 621 C CA . ALA A 1 81 ? -22.210 -2.139 6.572 1.00 81.56 81 ALA A CA 1
ATOM 622 C C . ALA A 1 81 ? -20.700 -2.118 6.825 1.00 81.56 81 ALA A C 1
ATOM 624 O O . ALA A 1 81 ? -19.955 -1.703 5.949 1.00 81.56 81 ALA A O 1
ATOM 625 N N . ASN A 1 82 ? -20.234 -2.640 7.964 1.00 82.94 82 ASN A N 1
ATOM 626 C CA . ASN A 1 82 ? -18.804 -2.727 8.263 1.00 82.94 82 ASN A CA 1
ATOM 627 C C . ASN A 1 82 ? -18.057 -3.594 7.242 1.00 82.94 82 ASN A C 1
ATOM 629 O O . ASN A 1 82 ? -17.014 -3.174 6.744 1.00 82.94 82 ASN A O 1
ATOM 633 N N . PHE A 1 83 ? -18.587 -4.767 6.880 1.00 83.69 83 PHE A N 1
ATOM 634 C CA . PHE A 1 83 ? -17.989 -5.604 5.836 1.00 83.69 83 PHE A CA 1
ATOM 635 C C . PHE A 1 83 ? -18.010 -4.917 4.470 1.00 83.69 83 PHE A C 1
ATOM 637 O O . PHE A 1 83 ? -17.014 -4.971 3.752 1.00 83.69 83 PHE A O 1
ATOM 644 N N . LEU A 1 84 ? -19.101 -4.232 4.127 1.00 87.25 84 LEU A N 1
ATOM 645 C CA . LEU A 1 84 ? -19.253 -3.543 2.849 1.00 87.25 84 LEU A CA 1
ATOM 646 C C . LEU A 1 84 ? -18.313 -2.333 2.747 1.00 87.25 84 LEU A C 1
ATOM 648 O O . LEU A 1 84 ? -17.599 -2.208 1.758 1.00 87.25 84 LEU A O 1
ATOM 652 N N . PHE A 1 85 ? -18.218 -1.501 3.787 1.00 83.75 85 PHE A N 1
ATOM 653 C CA . PHE A 1 85 ? -17.244 -0.409 3.859 1.00 83.75 85 PHE A CA 1
ATOM 654 C C . PHE A 1 85 ? -15.801 -0.920 3.867 1.00 83.75 85 PHE A C 1
ATOM 656 O O . PHE A 1 85 ? -14.965 -0.349 3.172 1.00 83.75 85 PHE A O 1
ATOM 663 N N . SER A 1 86 ? -15.504 -2.018 4.572 1.00 85.50 86 SER A N 1
ATOM 664 C CA . SER A 1 86 ? -14.165 -2.630 4.544 1.00 85.50 86 SER A CA 1
ATOM 665 C C . SER A 1 86 ? -13.815 -3.144 3.145 1.00 85.50 86 SER A C 1
ATOM 667 O O . SER A 1 86 ? -12.701 -2.929 2.669 1.00 85.50 86 SER A O 1
ATOM 669 N N . ALA A 1 87 ? -14.770 -3.779 2.458 1.00 85.06 87 ALA A N 1
ATOM 670 C CA . ALA A 1 87 ? -14.592 -4.260 1.092 1.00 85.06 87 ALA A CA 1
ATOM 671 C C . ALA A 1 87 ? -14.417 -3.102 0.098 1.00 85.06 87 ALA A C 1
ATOM 673 O O . ALA A 1 87 ? -13.527 -3.160 -0.746 1.00 85.06 87 ALA A O 1
ATOM 674 N N . LEU A 1 88 ? -15.205 -2.029 0.219 1.00 86.81 88 LEU A N 1
ATOM 675 C CA . LEU A 1 88 ? -15.081 -0.829 -0.615 1.00 86.81 88 LEU A CA 1
ATOM 676 C C . LEU A 1 88 ? -13.757 -0.096 -0.387 1.00 86.81 88 LEU A C 1
ATOM 678 O O . LEU A 1 88 ? -13.119 0.325 -1.353 1.00 86.81 88 LEU A O 1
ATOM 682 N N . ALA A 1 89 ? -13.323 0.029 0.869 1.00 83.31 89 ALA A N 1
ATOM 683 C CA . ALA A 1 89 ? -12.031 0.613 1.206 1.00 83.31 89 ALA A CA 1
ATOM 684 C C . ALA A 1 89 ? -10.888 -0.222 0.611 1.00 83.31 89 ALA A C 1
ATOM 686 O O . ALA A 1 89 ? -10.010 0.325 -0.054 1.00 83.31 89 ALA A O 1
ATOM 687 N N . GLY A 1 90 ? -10.943 -1.551 0.764 1.00 82.31 90 GLY A N 1
ATOM 688 C CA . GLY A 1 90 ? -9.977 -2.469 0.160 1.00 82.31 90 GLY A CA 1
ATOM 689 C C . GLY A 1 90 ? -9.981 -2.421 -1.371 1.00 82.31 90 GLY A C 1
ATOM 690 O O . GLY A 1 90 ? -8.919 -2.392 -1.984 1.00 82.31 90 GLY A O 1
ATOM 691 N N . CYS A 1 91 ? -11.158 -2.346 -1.997 1.00 83.25 91 CYS A N 1
ATOM 692 C CA . CYS A 1 91 ? -11.299 -2.237 -3.449 1.00 83.25 91 CYS A CA 1
ATOM 693 C C . CYS A 1 91 ? -10.712 -0.920 -3.974 1.00 83.25 91 CYS A C 1
ATOM 695 O O . CYS A 1 91 ? -9.910 -0.935 -4.905 1.00 83.25 91 CYS A O 1
ATOM 697 N N . THR A 1 92 ? -11.030 0.205 -3.329 1.00 83.81 92 THR A N 1
ATOM 698 C CA . THR A 1 92 ? -10.474 1.526 -3.670 1.00 83.81 92 THR A CA 1
ATOM 699 C C . THR A 1 92 ? -8.954 1.548 -3.502 1.00 83.81 92 THR A C 1
ATOM 701 O O . THR A 1 92 ? -8.234 2.037 -4.372 1.00 83.81 92 THR A O 1
ATOM 704 N N . TRP A 1 93 ? -8.446 0.955 -2.420 1.00 82.12 93 TRP A N 1
ATOM 705 C CA . TRP A 1 93 ? -7.008 0.818 -2.198 1.00 82.12 93 TRP A CA 1
ATOM 706 C C . TRP A 1 93 ? -6.344 -0.077 -3.251 1.00 82.12 93 TRP A C 1
ATOM 708 O O . TRP A 1 93 ? -5.243 0.207 -3.705 1.00 82.12 93 TRP A O 1
ATOM 718 N N . TYR A 1 94 ? -7.017 -1.133 -3.709 1.00 78.38 94 TYR A N 1
ATOM 719 C CA . TYR A 1 94 ? -6.505 -1.987 -4.780 1.00 78.38 94 TYR A CA 1
ATOM 720 C C . TYR A 1 94 ? -6.482 -1.260 -6.132 1.00 78.38 94 TYR A C 1
ATOM 722 O O . TYR A 1 94 ? -5.505 -1.360 -6.880 1.00 78.38 94 TYR A O 1
ATOM 730 N N . MET A 1 95 ? -7.525 -0.479 -6.431 1.00 78.50 95 MET A N 1
ATOM 731 C CA . MET A 1 95 ? -7.580 0.357 -7.633 1.00 78.50 95 MET A CA 1
ATOM 732 C C . MET A 1 95 ? -6.391 1.323 -7.710 1.00 78.50 95 MET A C 1
ATOM 734 O O . MET A 1 95 ? -5.906 1.594 -8.806 1.00 78.50 95 MET A O 1
ATOM 738 N N . GLN A 1 96 ? -5.848 1.763 -6.571 1.00 74.81 96 GLN A N 1
ATOM 739 C CA . GLN A 1 96 ? -4.619 2.557 -6.516 1.00 74.81 96 GLN A CA 1
ATOM 740 C C . GLN A 1 96 ? -3.449 1.890 -7.271 1.00 74.81 96 GLN A C 1
ATOM 742 O O . GLN A 1 96 ? -2.790 2.547 -8.076 1.00 74.81 96 GLN A O 1
ATOM 747 N N . PHE A 1 97 ? -3.212 0.586 -7.069 1.00 74.75 97 PHE A N 1
ATOM 748 C CA . PHE A 1 97 ? -2.131 -0.153 -7.744 1.00 74.75 97 PHE A CA 1
ATOM 749 C C . PHE A 1 97 ? -2.427 -0.438 -9.213 1.00 74.75 97 PHE A C 1
ATOM 751 O O . PHE A 1 97 ? -1.509 -0.483 -10.038 1.00 74.75 97 PHE A O 1
ATOM 758 N N . PHE A 1 98 ? -3.705 -0.609 -9.542 1.00 73.06 98 PHE A N 1
ATOM 759 C CA . PHE A 1 98 ? -4.164 -0.768 -10.915 1.00 73.06 98 PHE A CA 1
ATOM 760 C C . PHE A 1 98 ? -3.865 0.492 -11.741 1.00 73.06 98 PHE A C 1
ATOM 762 O O . PHE A 1 98 ? -3.188 0.407 -12.766 1.00 73.06 98 PHE A O 1
ATOM 769 N N . PHE A 1 99 ? -4.280 1.668 -11.255 1.00 73.44 99 PHE A N 1
ATOM 770 C CA . PHE A 1 99 ? -3.986 2.949 -11.904 1.00 73.44 99 PHE A CA 1
ATOM 771 C C . PHE A 1 99 ? -2.493 3.276 -11.899 1.00 73.44 99 PHE A C 1
ATOM 773 O O . PHE A 1 99 ? -1.980 3.780 -12.896 1.00 73.44 99 PHE A O 1
ATOM 780 N N . TYR A 1 100 ? -1.783 2.940 -10.819 1.00 73.56 100 TYR A N 1
ATOM 781 C CA . TYR A 1 100 ? -0.329 3.071 -10.759 1.00 73.56 100 TYR A CA 1
ATOM 782 C C . TYR A 1 100 ? 0.353 2.291 -11.887 1.00 73.56 100 TYR A C 1
ATOM 784 O O . TYR A 1 100 ? 1.164 2.847 -12.619 1.00 73.56 100 TYR A O 1
ATOM 792 N N . THR A 1 101 ? -0.007 1.020 -12.065 1.00 67.31 101 THR A N 1
ATOM 793 C CA . THR A 1 101 ? 0.640 0.153 -13.055 1.00 67.31 101 THR A CA 1
ATOM 794 C C . THR A 1 101 ? 0.287 0.565 -14.482 1.00 67.31 101 THR A C 1
ATOM 796 O O . THR A 1 101 ? 1.147 0.546 -15.359 1.00 67.31 101 THR A O 1
ATOM 799 N N . MET A 1 102 ? -0.949 1.021 -14.708 1.00 70.06 102 MET A N 1
ATOM 800 C CA . MET A 1 102 ? -1.349 1.636 -15.974 1.00 70.06 102 MET A CA 1
ATOM 801 C C . MET A 1 102 ? -0.515 2.896 -16.268 1.00 70.06 102 MET A C 1
ATOM 803 O O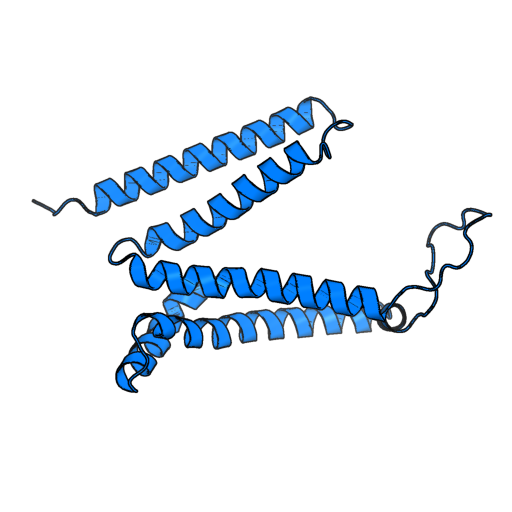 . MET A 1 102 ? 0.020 3.034 -17.366 1.00 70.06 102 MET A O 1
ATOM 807 N N . GLY A 1 103 ? -0.328 3.780 -15.283 1.00 69.62 103 GLY A N 1
ATOM 808 C CA . GLY A 1 103 ? 0.515 4.972 -15.424 1.00 69.62 103 GLY A CA 1
ATOM 809 C C . GLY A 1 103 ? 2.000 4.650 -15.636 1.00 69.62 103 GLY A C 1
ATOM 810 O O . GLY A 1 103 ? 2.653 5.272 -16.469 1.00 69.62 103 GLY A O 1
ATOM 811 N N . GLU A 1 104 ? 2.529 3.640 -14.943 1.00 68.62 104 GLU A N 1
ATOM 812 C CA . GLU A 1 104 ? 3.918 3.179 -15.064 1.00 68.62 104 GLU A CA 1
ATOM 813 C C . GLU A 1 104 ? 4.242 2.704 -16.491 1.00 68.62 104 GLU A C 1
ATOM 815 O O . GLU A 1 104 ? 5.316 3.014 -17.012 1.00 68.62 104 GLU A O 1
ATOM 820 N N . THR A 1 105 ? 3.318 1.998 -17.159 1.00 65.62 105 THR A N 1
ATOM 821 C CA . THR A 1 105 ? 3.530 1.536 -18.548 1.00 65.62 105 THR A CA 1
ATOM 822 C C . THR A 1 105 ? 3.715 2.683 -19.545 1.00 65.62 105 THR A C 1
ATOM 824 O O . THR A 1 105 ? 4.424 2.510 -20.534 1.00 65.62 105 THR A O 1
ATOM 827 N N . GLN A 1 106 ? 3.180 3.871 -19.242 1.00 62.91 106 GLN A N 1
ATOM 828 C CA . GLN A 1 106 ? 3.286 5.071 -20.078 1.00 62.91 106 GLN A CA 1
ATOM 829 C C . GLN A 1 106 ? 4.531 5.928 -19.767 1.00 62.91 106 GLN A C 1
ATOM 831 O O . GLN A 1 106 ? 4.807 6.881 -20.491 1.00 62.91 106 GLN A O 1
ATOM 836 N N . MET A 1 107 ? 5.300 5.614 -18.713 1.00 60.47 107 MET A N 1
ATOM 837 C CA . MET A 1 107 ? 6.423 6.446 -18.237 1.00 60.47 107 MET A CA 1
ATOM 838 C C . MET A 1 107 ? 7.797 6.128 -18.865 1.00 60.47 107 MET A C 1
ATOM 840 O O . MET A 1 107 ? 8.773 6.817 -18.562 1.00 60.47 107 MET A O 1
ATOM 844 N N . GLY A 1 108 ? 7.914 5.126 -19.746 1.00 63.78 108 GLY A N 1
ATOM 845 C CA . GLY A 1 108 ? 9.151 4.857 -20.502 1.00 63.78 108 GLY A CA 1
ATOM 846 C C . GLY A 1 108 ? 10.396 4.665 -19.615 1.00 63.78 108 GLY A C 1
ATOM 847 O O . GLY A 1 108 ? 10.405 3.807 -18.735 1.00 63.78 108 GLY A O 1
ATOM 848 N N . HIS A 1 109 ? 11.450 5.465 -19.823 1.00 57.25 109 HIS A N 1
ATOM 849 C CA . HIS A 1 109 ? 12.703 5.410 -19.046 1.00 57.25 109 HIS A CA 1
ATOM 850 C C . HIS A 1 109 ? 12.589 5.902 -17.586 1.00 57.25 109 HIS A C 1
ATOM 852 O O . HIS A 1 109 ? 13.521 5.706 -16.811 1.00 57.25 109 HIS A O 1
ATOM 858 N N . TYR A 1 110 ? 11.460 6.483 -17.161 1.00 58.94 110 TYR A N 1
ATOM 859 C CA . TYR A 1 110 ? 11.290 7.037 -15.806 1.00 58.94 110 TYR A CA 1
ATOM 860 C C . TYR A 1 110 ? 10.605 6.087 -14.806 1.00 58.94 110 TYR A C 1
ATOM 862 O O . TYR A 1 110 ? 10.189 6.517 -13.725 1.00 58.94 110 TYR A O 1
ATOM 870 N N . LYS A 1 111 ? 10.503 4.786 -15.120 1.00 58.56 111 LYS A N 1
ATOM 871 C CA . LYS A 1 111 ? 9.861 3.771 -14.255 1.00 58.56 111 LYS A CA 1
ATOM 872 C C . LYS A 1 111 ? 10.379 3.773 -12.811 1.00 58.56 111 LYS A C 1
ATOM 874 O O . LYS A 1 111 ? 9.593 3.591 -11.886 1.00 58.56 111 LYS A O 1
ATOM 879 N N . PHE A 1 112 ? 11.669 4.052 -12.601 1.00 58.62 112 PHE A N 1
ATOM 880 C CA . PHE A 1 112 ? 12.260 4.110 -11.259 1.00 58.62 112 PHE A CA 1
ATOM 881 C C . PHE A 1 112 ? 11.684 5.249 -10.397 1.00 58.62 112 PHE A C 1
ATOM 883 O O . PHE A 1 112 ? 11.443 5.071 -9.204 1.00 58.62 112 PHE A O 1
ATOM 890 N N . SER A 1 113 ? 11.387 6.404 -11.001 1.00 63.06 113 SER A N 1
ATOM 891 C CA . SER A 1 113 ? 10.793 7.549 -10.297 1.00 63.06 113 SER A CA 1
ATOM 892 C C . SER A 1 113 ? 9.301 7.350 -10.007 1.00 63.06 113 SER A C 1
ATOM 894 O O . SER A 1 113 ? 8.781 7.860 -9.014 1.00 63.06 113 SER A O 1
ATOM 896 N N . SER A 1 114 ? 8.617 6.546 -10.830 1.00 66.00 114 SER A N 1
ATOM 897 C CA . SER A 1 114 ? 7.177 6.285 -10.728 1.00 66.00 114 SER A CA 1
ATOM 898 C C . SER A 1 114 ? 6.757 5.805 -9.333 1.00 66.00 114 SER A C 1
ATOM 900 O O . SER A 1 114 ? 5.806 6.332 -8.754 1.00 66.00 114 SER A O 1
ATOM 902 N N . TRP A 1 115 ? 7.486 4.841 -8.752 1.00 66.19 115 TRP A N 1
ATOM 903 C CA . TRP A 1 115 ? 7.158 4.289 -7.429 1.00 66.19 115 TRP A CA 1
ATOM 904 C C . TRP A 1 115 ? 7.238 5.342 -6.318 1.00 66.19 115 TRP A C 1
ATOM 906 O O . TRP A 1 115 ? 6.334 5.456 -5.488 1.00 66.19 115 TRP A O 1
ATOM 916 N N . THR A 1 116 ? 8.301 6.144 -6.318 1.00 69.69 116 THR A N 1
ATOM 917 C CA . THR A 1 116 ? 8.505 7.184 -5.308 1.00 69.69 116 THR A CA 1
ATOM 918 C C . THR A 1 116 ? 7.492 8.313 -5.465 1.00 69.69 116 THR A C 1
ATOM 920 O O . THR A 1 116 ? 6.904 8.734 -4.470 1.00 69.69 116 THR A O 1
ATOM 923 N N . ILE A 1 117 ? 7.219 8.755 -6.697 1.00 70.31 117 ILE A N 1
ATOM 924 C CA . ILE A 1 117 ? 6.197 9.775 -6.975 1.00 70.31 117 ILE A CA 1
ATOM 925 C C . ILE A 1 117 ? 4.825 9.299 -6.489 1.00 70.31 117 ILE A C 1
ATOM 927 O O . ILE A 1 117 ? 4.093 10.072 -5.872 1.00 70.31 117 ILE A O 1
ATOM 931 N N . HIS A 1 118 ? 4.486 8.028 -6.706 1.00 75.75 118 HIS A N 1
ATOM 932 C CA . HIS A 1 118 ? 3.228 7.457 -6.241 1.00 75.75 118 HIS A CA 1
ATOM 933 C C . HIS A 1 118 ? 3.102 7.488 -4.709 1.00 75.75 118 HIS A C 1
ATOM 935 O O . HIS A 1 118 ? 2.120 8.014 -4.184 1.00 75.75 118 HIS A O 1
ATOM 941 N N . MET A 1 119 ? 4.118 7.000 -3.988 1.00 77.50 119 MET A N 1
ATOM 942 C CA . MET A 1 119 ? 4.140 7.010 -2.518 1.00 77.50 119 MET A CA 1
ATOM 943 C C . MET A 1 119 ? 4.111 8.434 -1.948 1.00 77.50 119 MET A C 1
ATOM 945 O O . MET A 1 119 ? 3.344 8.714 -1.025 1.00 77.50 119 MET A O 1
ATOM 949 N N . ALA A 1 120 ? 4.896 9.349 -2.523 1.00 74.81 120 ALA A N 1
ATOM 950 C CA . ALA A 1 120 ? 4.927 10.748 -2.108 1.00 74.81 120 ALA A CA 1
ATOM 951 C C . ALA A 1 120 ? 3.571 11.435 -2.328 1.00 74.81 120 ALA A C 1
ATOM 953 O O . ALA A 1 120 ? 3.080 12.129 -1.439 1.00 74.81 120 ALA A O 1
ATOM 954 N N . SER A 1 121 ? 2.926 11.183 -3.471 1.00 75.88 121 SER A N 1
ATOM 955 C CA . SER A 1 121 ? 1.607 11.742 -3.788 1.00 75.88 121 SER A CA 1
ATOM 956 C C . SER A 1 121 ? 0.561 11.324 -2.756 1.00 75.88 121 SER A C 1
ATOM 958 O O . SER A 1 121 ? -0.168 12.175 -2.253 1.00 75.88 121 SER A O 1
ATOM 960 N N . ILE A 1 122 ? 0.521 10.040 -2.379 1.00 79.56 122 ILE A N 1
ATOM 961 C CA . ILE A 1 122 ? -0.433 9.540 -1.375 1.00 79.56 122 ILE A CA 1
ATOM 962 C C . ILE A 1 122 ? -0.250 10.272 -0.046 1.00 79.56 122 ILE A C 1
ATOM 964 O O . ILE A 1 122 ? -1.231 10.712 0.549 1.00 79.56 122 ILE A O 1
ATOM 968 N N . ILE A 1 123 ? 0.993 10.448 0.406 1.00 80.62 123 ILE A N 1
ATOM 969 C CA . ILE A 1 123 ? 1.285 11.127 1.674 1.00 80.62 123 ILE A CA 1
ATOM 970 C C . ILE A 1 123 ? 0.882 12.604 1.604 1.00 80.62 123 ILE A C 1
ATOM 972 O O . ILE A 1 123 ? 0.253 13.108 2.536 1.00 80.62 123 ILE A O 1
ATOM 976 N N . ILE A 1 124 ? 1.187 13.292 0.500 1.00 78.12 124 ILE A N 1
ATOM 977 C CA . ILE A 1 124 ? 0.827 14.703 0.303 1.00 78.12 124 ILE A CA 1
ATOM 978 C C . ILE A 1 124 ? -0.697 14.869 0.307 1.00 78.12 124 ILE A C 1
ATOM 980 O O . ILE A 1 124 ? -1.219 15.647 1.105 1.00 78.12 124 ILE A O 1
ATOM 984 N N . PHE A 1 125 ? -1.424 14.112 -0.519 1.00 82.56 125 PHE A N 1
ATOM 985 C CA . PHE A 1 125 ? -2.885 14.204 -0.595 1.00 82.56 125 PHE A CA 1
ATOM 986 C C . PHE A 1 125 ? -3.563 13.786 0.715 1.00 82.56 125 PHE A C 1
ATOM 988 O O . PHE A 1 125 ? -4.480 14.473 1.165 1.00 82.56 125 PHE A O 1
ATOM 995 N N . SER A 1 126 ? -3.080 12.726 1.372 1.00 80.38 126 SER A N 1
ATOM 996 C CA . SER A 1 126 ? -3.587 12.298 2.681 1.00 80.38 126 SER A CA 1
ATOM 997 C C . SER A 1 126 ? -3.387 13.377 3.747 1.00 80.38 126 SER A C 1
ATOM 999 O O . SER A 1 126 ? -4.284 13.620 4.553 1.00 80.38 126 SER A O 1
ATOM 1001 N N . THR A 1 127 ? -2.232 14.048 3.750 1.00 79.12 127 THR A N 1
ATOM 1002 C CA . THR A 1 127 ? -1.929 15.109 4.722 1.00 79.12 127 THR A CA 1
ATOM 1003 C C . THR A 1 127 ? -2.761 16.361 4.445 1.00 79.12 127 THR A C 1
ATOM 1005 O O . THR A 1 127 ? -3.324 16.940 5.373 1.00 79.12 127 THR A O 1
ATOM 1008 N N . LEU A 1 128 ? -2.908 16.753 3.175 1.00 79.94 128 LEU A N 1
ATOM 1009 C CA . LEU A 1 128 ? -3.745 17.887 2.772 1.00 79.94 128 LEU A CA 1
ATOM 1010 C C . LEU A 1 128 ? -5.213 17.672 3.151 1.00 79.94 128 LEU A C 1
ATOM 1012 O O . LEU A 1 128 ? -5.839 18.578 3.701 1.00 79.94 128 LEU A O 1
ATOM 1016 N N . TRP A 1 129 ? -5.749 16.472 2.915 1.00 81.81 129 TRP A N 1
ATOM 1017 C CA . TRP A 1 129 ? -7.119 16.140 3.300 1.00 81.81 129 TRP A CA 1
ATOM 1018 C C . TRP A 1 129 ? -7.305 16.139 4.825 1.00 81.81 129 TRP A C 1
ATOM 1020 O O . TRP A 1 129 ? -8.281 16.700 5.320 1.00 81.81 129 TRP A O 1
ATOM 1030 N N . GLY A 1 130 ? -6.335 15.615 5.585 1.00 78.50 130 GLY A N 1
ATOM 1031 C CA . GLY A 1 130 ? -6.349 15.676 7.053 1.00 78.50 130 GLY A CA 1
ATOM 1032 C C . GLY A 1 130 ? -6.317 17.111 7.603 1.00 78.50 130 GLY A C 1
ATOM 1033 O O . GLY A 1 130 ? -6.985 17.424 8.593 1.00 78.50 130 GLY A O 1
ATOM 1034 N N . ILE A 1 131 ? -5.596 18.021 6.938 1.00 76.81 131 ILE A N 1
ATOM 1035 C CA . ILE A 1 131 ? -5.609 19.457 7.264 1.00 76.81 131 ILE A CA 1
ATOM 1036 C C . ILE A 1 131 ? -6.968 20.081 6.905 1.00 76.81 131 ILE A C 1
ATOM 1038 O O . ILE A 1 131 ? -7.523 20.833 7.710 1.00 76.81 131 ILE A O 1
ATOM 1042 N N . PHE A 1 132 ? -7.535 19.745 5.740 1.00 80.12 132 PHE A N 1
ATOM 1043 C CA . PHE A 1 132 ? -8.838 20.242 5.285 1.00 80.12 132 PHE A CA 1
ATOM 1044 C C . PHE A 1 132 ? -9.991 19.827 6.214 1.00 80.12 132 PHE A C 1
ATOM 1046 O O . PHE A 1 132 ? -10.811 20.669 6.587 1.00 80.12 132 PHE A O 1
ATOM 1053 N N . LEU A 1 133 ? -10.010 18.569 6.670 1.00 81.69 133 LEU A N 1
ATOM 1054 C CA . LEU A 1 133 ? -10.976 18.054 7.651 1.00 81.69 133 LEU A CA 1
ATOM 1055 C C . LEU A 1 133 ? -10.781 18.629 9.068 1.00 81.69 133 LEU A C 1
ATOM 1057 O O . LEU A 1 133 ? -11.562 18.330 9.971 1.00 81.69 133 LEU A O 1
ATOM 1061 N N . LYS A 1 134 ? -9.774 19.493 9.273 1.00 78.12 134 LYS A N 1
ATOM 1062 C CA . LYS A 1 134 ? -9.441 20.140 10.554 1.00 78.12 134 LYS A CA 1
ATOM 1063 C C . LYS A 1 134 ? -9.195 19.149 11.697 1.00 78.12 134 LYS A C 1
ATOM 1065 O O . LYS A 1 134 ? -9.324 19.530 12.863 1.00 78.12 134 LYS A O 1
ATOM 1070 N N . GLU A 1 135 ? -8.771 17.921 11.398 1.00 69.62 135 GLU A N 1
ATOM 1071 C CA . GLU A 1 135 ? -8.510 16.880 12.409 1.00 69.62 135 GLU A CA 1
ATOM 1072 C C . GLU A 1 135 ? -7.448 17.318 13.434 1.00 69.62 135 GLU A C 1
ATOM 1074 O O . GLU A 1 135 ? -7.472 16.936 14.600 1.00 69.62 135 GLU A O 1
ATOM 1079 N N . TRP A 1 136 ? -6.572 18.238 13.029 1.00 68.50 136 TRP A N 1
ATOM 1080 C CA . TRP A 1 136 ? -5.465 18.762 13.825 1.00 68.50 136 TRP A CA 1
ATOM 1081 C C . TRP A 1 136 ? -5.830 20.017 14.632 1.00 68.50 136 TRP A C 1
ATOM 1083 O O . TRP A 1 136 ? -4.952 20.683 15.183 1.00 68.50 136 TRP A O 1
ATOM 1093 N N . LYS A 1 137 ? -7.109 20.411 14.714 1.00 64.94 137 LYS A N 1
ATOM 1094 C CA . LYS A 1 137 ? -7.495 21.662 15.395 1.00 64.94 137 LYS A CA 1
ATOM 1095 C C . LYS A 1 137 ? -7.125 21.648 16.888 1.00 64.94 137 LYS A C 1
ATOM 1097 O O . LYS A 1 137 ? -6.622 22.659 17.376 1.00 64.94 137 LYS A O 1
ATOM 1102 N N . ASN A 1 138 ? -7.267 20.497 17.550 1.00 73.81 138 ASN A N 1
ATOM 1103 C CA . ASN A 1 138 ? -7.046 20.313 18.993 1.00 73.81 138 ASN A CA 1
ATOM 1104 C C . ASN A 1 138 ? -5.675 19.712 19.368 1.00 73.81 138 ASN A C 1
ATOM 1106 O O . ASN A 1 138 ? -5.444 19.408 20.535 1.00 73.81 138 ASN A O 1
ATOM 1110 N N . THR A 1 139 ? -4.754 19.524 18.420 1.00 77.50 139 THR A N 1
ATOM 1111 C CA . THR A 1 139 ? -3.412 18.991 18.713 1.00 77.50 139 THR A CA 1
ATOM 1112 C C . THR A 1 139 ? -2.423 20.090 19.108 1.00 77.50 139 THR A C 1
ATOM 1114 O O . THR A 1 139 ? -2.558 21.246 18.692 1.00 77.50 139 THR A O 1
ATOM 1117 N N . SER A 1 140 ? -1.395 19.713 19.881 1.00 81.94 140 SER A N 1
ATOM 1118 C CA . SER A 1 140 ? -0.342 20.623 20.353 1.00 81.94 140 SER A CA 1
ATOM 1119 C C . SER A 1 140 ? 0.369 21.351 19.198 1.00 81.94 140 SER A C 1
ATOM 1121 O O . SER A 1 140 ? 0.476 20.827 18.084 1.00 81.94 140 SER A O 1
ATOM 1123 N N . GLY A 1 141 ? 0.886 22.557 19.457 1.00 76.19 141 GLY A N 1
ATOM 1124 C CA . GLY A 1 141 ? 1.646 23.326 18.460 1.00 76.19 141 GLY A CA 1
ATOM 1125 C C . GLY A 1 141 ? 2.885 22.580 17.946 1.00 76.19 141 GLY A C 1
ATOM 1126 O O . GLY A 1 141 ? 3.183 22.631 16.756 1.00 76.19 141 GLY A O 1
ATOM 1127 N N . MET A 1 142 ? 3.537 21.801 18.815 1.00 80.25 142 MET A N 1
ATOM 1128 C CA . MET A 1 142 ? 4.672 20.949 18.455 1.00 80.25 142 MET A CA 1
ATOM 1129 C C . MET A 1 142 ? 4.268 19.843 17.473 1.00 80.25 142 MET A C 1
ATOM 1131 O O . MET A 1 142 ? 4.977 19.595 16.504 1.00 80.25 142 MET A O 1
ATOM 1135 N N . THR A 1 143 ? 3.096 19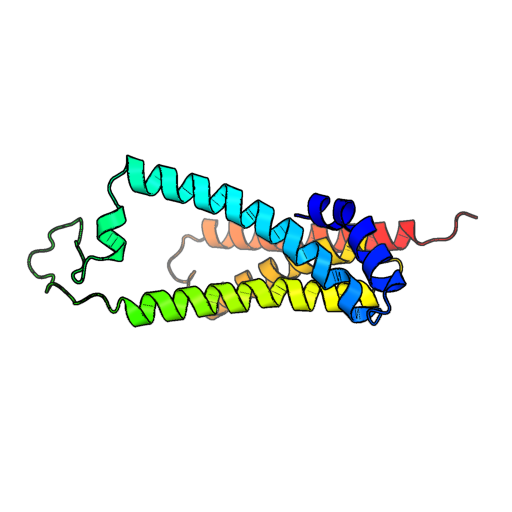.230 17.658 1.00 79.31 143 THR A N 1
ATOM 1136 C CA . THR A 1 143 ? 2.568 18.221 16.727 1.00 79.31 143 THR A CA 1
ATOM 1137 C C . THR A 1 143 ? 2.342 18.818 15.337 1.00 79.31 143 THR A C 1
ATOM 1139 O O . THR A 1 143 ? 2.740 18.224 14.338 1.00 79.31 143 THR A O 1
ATOM 1142 N N . LYS A 1 144 ? 1.766 20.025 15.262 1.00 77.75 144 LYS A N 1
ATOM 1143 C CA . LYS A 1 144 ? 1.561 20.735 13.987 1.00 77.75 144 LYS A CA 1
ATOM 1144 C C . LYS A 1 144 ? 2.893 21.058 13.302 1.00 77.75 144 LYS A C 1
ATOM 1146 O O . LYS A 1 144 ? 3.011 20.881 12.092 1.00 77.75 144 LYS A O 1
ATOM 1151 N N . PHE A 1 145 ? 3.903 21.467 14.073 1.00 82.31 145 PHE A N 1
ATOM 1152 C CA . PHE A 1 145 ? 5.252 21.709 13.561 1.00 82.31 145 PHE A CA 1
ATOM 1153 C C . PHE A 1 145 ? 5.917 20.429 13.035 1.00 82.31 145 PHE A C 1
ATOM 1155 O O . PHE A 1 145 ? 6.453 20.442 11.933 1.00 82.31 145 PHE A O 1
ATOM 1162 N N . MET A 1 146 ? 5.835 19.310 13.766 1.00 82.69 146 MET A N 1
ATOM 1163 C CA . MET A 1 146 ? 6.404 18.026 13.330 1.00 82.69 146 MET A CA 1
ATOM 1164 C C . MET A 1 146 ? 5.763 17.513 12.038 1.00 82.69 146 MET A C 1
ATOM 1166 O O . MET A 1 146 ? 6.475 17.036 11.158 1.00 82.69 146 MET A O 1
ATOM 1170 N N . VAL A 1 147 ? 4.441 17.650 11.890 1.00 81.12 147 VAL A N 1
ATOM 1171 C CA . VAL A 1 147 ? 3.741 17.302 10.642 1.00 81.12 147 VAL A CA 1
ATOM 1172 C C . VAL A 1 147 ? 4.200 18.200 9.493 1.00 81.12 147 VAL A C 1
ATOM 1174 O O . VAL A 1 147 ? 4.485 17.702 8.406 1.00 81.12 147 VAL A O 1
ATOM 1177 N N . GLY A 1 148 ? 4.336 19.507 9.736 1.00 80.81 148 GLY A N 1
ATOM 1178 C CA . GLY A 1 148 ? 4.869 20.448 8.749 1.00 80.81 148 GLY A CA 1
ATOM 1179 C C . GLY A 1 148 ? 6.304 20.118 8.330 1.00 80.81 148 GLY A C 1
ATOM 1180 O O . GLY A 1 148 ? 6.605 20.101 7.139 1.00 80.81 148 GLY A O 1
ATOM 1181 N N . LEU A 1 149 ? 7.172 19.783 9.288 1.00 86.88 149 LEU A N 1
ATOM 1182 C CA . LEU A 1 149 ? 8.557 19.385 9.032 1.00 86.88 149 LEU A CA 1
ATOM 1183 C C . LEU A 1 149 ? 8.637 18.067 8.252 1.00 86.88 149 LEU A C 1
ATOM 1185 O O . LEU A 1 149 ? 9.428 17.958 7.316 1.00 86.88 149 LEU A O 1
ATOM 1189 N N . ALA A 1 150 ? 7.807 17.082 8.600 1.00 81.94 150 ALA A N 1
ATOM 1190 C CA . ALA A 1 150 ? 7.721 15.819 7.874 1.00 81.94 150 ALA A CA 1
ATOM 1191 C C . ALA A 1 150 ? 7.276 16.045 6.422 1.00 81.94 150 ALA A C 1
ATOM 1193 O O . ALA A 1 150 ? 7.902 15.520 5.502 1.00 81.94 150 ALA A O 1
ATOM 1194 N N . LEU A 1 151 ? 6.258 16.885 6.205 1.00 81.56 151 LEU A N 1
ATOM 1195 C CA . LEU A 1 151 ? 5.784 17.236 4.867 1.00 81.56 151 LEU A CA 1
ATOM 1196 C C . LEU A 1 151 ? 6.857 17.988 4.064 1.00 81.56 151 LEU A C 1
ATOM 1198 O O . LEU A 1 151 ? 7.108 17.642 2.912 1.00 81.56 151 LEU A O 1
ATOM 1202 N N . ALA A 1 152 ? 7.539 18.961 4.672 1.00 83.12 152 ALA A N 1
ATOM 1203 C CA . ALA A 1 152 ? 8.632 19.696 4.035 1.00 83.12 152 ALA A CA 1
ATOM 1204 C C . ALA A 1 152 ? 9.803 18.775 3.654 1.00 83.12 152 ALA A C 1
ATOM 1206 O O . ALA A 1 152 ? 10.324 18.858 2.542 1.00 83.12 152 ALA A O 1
ATOM 1207 N N . THR A 1 153 ? 10.170 17.849 4.544 1.00 86.62 153 THR A N 1
ATOM 1208 C CA . THR A 1 153 ? 11.208 16.838 4.288 1.00 86.62 153 THR A CA 1
ATOM 1209 C C . THR A 1 153 ? 10.808 15.923 3.131 1.00 86.62 153 THR A C 1
ATOM 1211 O O . THR A 1 153 ? 11.628 15.624 2.264 1.00 86.62 153 THR A O 1
ATOM 1214 N N . LEU A 1 154 ? 9.537 15.516 3.070 1.00 81.69 154 LEU A N 1
ATOM 1215 C CA . LEU A 1 154 ? 9.011 14.670 2.000 1.00 81.69 154 LEU A CA 1
ATOM 1216 C C . LEU A 1 154 ? 9.049 15.380 0.638 1.00 81.69 154 LEU A C 1
ATOM 1218 O O . LEU A 1 154 ? 9.472 14.793 -0.362 1.00 81.69 154 LEU A O 1
ATOM 1222 N N . ILE A 1 155 ? 8.656 16.657 0.602 1.00 81.56 155 ILE A N 1
ATOM 1223 C CA . ILE A 1 155 ? 8.735 17.494 -0.602 1.00 81.56 155 ILE A CA 1
ATOM 1224 C C . ILE A 1 155 ? 10.199 17.641 -1.037 1.00 81.56 155 ILE A C 1
ATOM 1226 O O . ILE A 1 155 ? 10.514 17.396 -2.201 1.00 81.56 155 ILE A O 1
ATOM 1230 N N . GLY A 1 156 ? 11.106 17.949 -0.104 1.00 82.81 156 GLY A N 1
ATOM 1231 C CA . GLY A 1 156 ? 12.542 18.046 -0.379 1.00 82.81 156 GLY A CA 1
ATOM 1232 C C . GLY A 1 156 ? 13.123 16.749 -0.950 1.00 82.81 156 GLY A C 1
ATOM 1233 O O . GLY A 1 156 ? 13.809 16.775 -1.969 1.00 82.81 156 GLY A O 1
ATOM 1234 N N . SER A 1 157 ? 12.781 15.600 -0.361 1.00 79.69 157 SER A N 1
ATOM 1235 C CA . SER A 1 157 ? 13.184 14.284 -0.870 1.00 79.69 157 SER A CA 1
ATOM 1236 C C . SER A 1 157 ? 12.661 14.025 -2.288 1.00 79.69 157 SER A C 1
ATOM 1238 O O . SER A 1 157 ? 13.408 13.549 -3.143 1.00 79.69 157 SER A O 1
ATOM 1240 N N . THR A 1 158 ? 11.413 14.405 -2.570 1.00 76.88 158 THR A N 1
ATOM 1241 C CA . THR A 1 158 ? 10.806 14.249 -3.902 1.00 76.88 158 THR A CA 1
ATOM 1242 C C . THR A 1 158 ? 11.545 15.083 -4.954 1.00 76.88 158 THR A C 1
ATOM 1244 O O . THR A 1 158 ? 11.826 14.582 -6.044 1.00 76.88 158 THR A O 1
ATOM 1247 N N . ILE A 1 159 ? 11.930 16.322 -4.621 1.00 80.69 159 ILE A N 1
ATOM 1248 C CA . ILE A 1 159 ? 12.717 17.199 -5.505 1.00 80.69 159 ILE A CA 1
ATOM 1249 C C . ILE A 1 159 ? 14.102 16.600 -5.776 1.00 80.69 159 ILE A C 1
ATOM 1251 O O . ILE A 1 159 ? 14.526 16.549 -6.929 1.00 80.69 159 ILE A O 1
ATOM 1255 N N . ILE A 1 160 ? 14.784 16.098 -4.740 1.00 81.62 160 ILE A N 1
ATOM 1256 C CA . ILE A 1 160 ? 16.105 15.462 -4.877 1.00 81.62 160 ILE A CA 1
ATOM 1257 C C . ILE A 1 160 ? 16.027 14.249 -5.809 1.00 81.62 160 ILE A C 1
ATOM 1259 O O . ILE A 1 160 ? 16.871 14.099 -6.689 1.00 81.62 160 ILE A O 1
ATOM 1263 N N . ILE A 1 161 ? 15.002 13.405 -5.665 1.00 74.38 161 ILE A N 1
ATOM 1264 C CA . ILE A 1 161 ? 14.810 12.225 -6.522 1.00 74.38 161 ILE A CA 1
ATOM 1265 C C . ILE A 1 161 ? 14.483 12.635 -7.963 1.00 74.38 161 ILE A C 1
ATOM 1267 O O . ILE A 1 161 ? 14.982 12.016 -8.904 1.00 74.38 161 ILE A O 1
ATOM 1271 N N . GLY A 1 162 ? 13.688 13.690 -8.157 1.00 73.06 162 GLY A N 1
ATOM 1272 C CA . GLY A 1 162 ? 13.443 14.266 -9.481 1.00 73.06 162 GLY A CA 1
ATOM 1273 C C . GLY A 1 162 ? 14.732 14.761 -10.142 1.00 73.06 162 GLY A C 1
ATOM 1274 O O . GLY A 1 162 ? 15.011 14.418 -11.291 1.00 73.06 162 GLY A O 1
ATOM 1275 N N . PHE A 1 163 ? 15.559 15.493 -9.393 1.00 75.31 163 PHE A N 1
ATOM 1276 C CA . PHE A 1 163 ? 16.840 16.017 -9.867 1.00 75.31 163 PHE A CA 1
ATOM 1277 C C . PHE A 1 163 ? 17.866 14.908 -10.153 1.00 75.31 163 PHE A C 1
ATOM 1279 O O . PHE A 1 163 ? 18.545 14.942 -11.178 1.00 75.31 163 PHE A O 1
ATOM 1286 N N . ALA A 1 164 ? 17.935 13.882 -9.302 1.00 73.62 164 ALA A N 1
ATOM 1287 C CA . ALA A 1 164 ? 18.788 12.714 -9.514 1.00 73.62 164 ALA A CA 1
ATOM 1288 C C . ALA A 1 164 ? 18.412 11.952 -10.796 1.00 73.62 164 ALA A C 1
ATOM 1290 O O . ALA A 1 164 ? 19.294 11.568 -11.562 1.00 73.62 164 ALA A O 1
ATOM 1291 N N . ASN A 1 165 ? 17.113 11.782 -11.071 1.00 69.25 165 ASN A N 1
ATOM 1292 C CA . ASN A 1 165 ? 16.659 11.176 -12.326 1.00 69.25 165 ASN A CA 1
ATOM 1293 C C . ASN A 1 165 ? 17.023 12.037 -13.542 1.00 69.25 165 ASN A C 1
ATOM 1295 O O . ASN A 1 165 ? 17.462 11.488 -14.546 1.00 69.25 165 ASN A O 1
ATOM 1299 N N . TYR A 1 166 ? 16.888 13.366 -13.451 1.00 71.06 166 TYR A N 1
ATOM 1300 C CA . TYR A 1 166 ? 17.280 14.275 -14.534 1.00 71.06 166 TYR A CA 1
ATOM 1301 C C . TYR A 1 166 ? 18.767 14.134 -14.893 1.00 71.06 166 TYR A C 1
ATOM 1303 O O . TYR A 1 166 ? 19.105 13.982 -16.068 1.00 71.06 166 TYR A O 1
ATOM 1311 N N . LEU A 1 167 ? 19.646 14.108 -13.885 1.00 70.62 167 LEU A N 1
ATOM 1312 C CA . LEU A 1 167 ? 21.083 13.899 -14.079 1.00 70.62 167 LEU A CA 1
ATOM 1313 C C . LEU A 1 167 ? 21.408 12.503 -14.630 1.00 70.62 167 LEU A C 1
ATOM 1315 O O . LEU A 1 167 ? 22.267 12.383 -15.496 1.00 70.62 167 LEU A O 1
ATOM 1319 N N . GLY A 1 168 ? 20.708 11.460 -14.175 1.00 64.69 168 GLY A N 1
ATOM 1320 C CA . GLY A 1 168 ? 20.903 10.084 -14.648 1.00 64.69 168 GLY A CA 1
ATOM 1321 C C . GLY A 1 168 ? 20.421 9.822 -16.081 1.00 64.69 168 GLY A C 1
ATOM 1322 O O . GLY A 1 168 ? 20.820 8.828 -16.679 1.00 64.69 168 GLY A O 1
ATOM 1323 N N . THR A 1 169 ? 19.581 10.698 -16.640 1.00 62.00 169 THR A N 1
ATOM 1324 C CA . THR A 1 169 ? 19.120 10.625 -18.040 1.00 62.00 169 THR A CA 1
ATOM 1325 C C . THR A 1 169 ? 19.949 11.450 -19.026 1.00 62.00 169 THR A C 1
ATOM 1327 O O . THR A 1 169 ? 19.656 11.429 -20.221 1.00 62.00 169 THR A O 1
ATOM 1330 N N . GLN A 1 170 ? 20.975 12.171 -18.562 1.00 55.44 170 GLN A N 1
ATOM 1331 C CA . GLN A 1 170 ? 21.941 12.811 -19.458 1.00 55.44 170 GLN A CA 1
ATOM 1332 C C . GLN A 1 170 ? 22.745 11.711 -20.176 1.00 55.44 170 GLN A C 1
ATOM 1334 O O . GLN A 1 170 ? 23.251 10.811 -19.500 1.00 55.44 170 GLN A O 1
ATOM 1339 N N . PRO A 1 171 ? 22.874 11.740 -21.517 1.00 51.31 171 PRO A N 1
ATOM 1340 C CA . PRO A 1 171 ? 23.752 10.811 -22.214 1.00 51.31 171 PRO A CA 1
ATOM 1341 C C . PRO A 1 171 ? 25.167 11.009 -21.675 1.00 51.31 171 PRO A C 1
ATOM 1343 O O . PRO A 1 171 ? 25.640 12.143 -21.598 1.00 51.31 171 PRO A O 1
ATOM 1346 N N . SER A 1 172 ? 25.838 9.924 -21.290 1.00 49.88 172 SER A N 1
ATOM 1347 C CA . SER A 1 172 ? 27.281 9.952 -21.065 1.00 49.88 172 SER A CA 1
ATOM 1348 C C . SER A 1 172 ? 27.940 10.473 -22.345 1.00 49.88 172 SER A C 1
ATOM 1350 O O . SER A 1 172 ? 27.860 9.793 -23.371 1.00 49.88 172 SER A O 1
ATOM 1352 N N . MET A 1 173 ? 28.500 11.687 -22.296 1.00 42.62 173 MET A N 1
ATOM 1353 C CA . MET A 1 173 ? 29.428 12.162 -23.327 1.00 42.62 173 MET A CA 1
ATOM 1354 C C . MET A 1 173 ? 30.669 11.277 -23.353 1.00 42.62 173 MET A C 1
ATOM 1356 O O . MET A 1 173 ? 31.110 10.867 -22.253 1.00 42.62 173 MET A O 1
#

Radius of gyration: 22.17 Å; chains: 1; bounding box: 56×41×60 Å

Sequence (173 aa):
MAYGMSAGEPISVSALKYGANGIWTGLPKLIVVLAGGFTTNFLWCLYLLLKNKTLHQYTSKYERTEAPTKNAKSSRVPLLANFLFSALAGCTWYMQFFFYTMGETQMGHYKFSSWTIHMASIIIFSTLWGIFLKEWKNTSGMTKFMVGLALATLIGSTIIIGFANYLGTQPSM

pLDDT: mean 72.5, std 10.93, range [42.62, 90.81]